Protein AF-A0A2M7WXD5-F1 (afdb_monomer)

Solvent-accessible surface area (backbone atoms only — not comparable to full-atom values): 6290 Å² total; per-residue (Å²): 132,76,100,60,56,68,71,60,49,48,52,52,35,40,75,70,73,43,79,73,90,78,86,80,89,79,68,71,43,46,57,61,50,41,77,23,33,26,76,38,63,42,77,32,93,84,38,94,69,34,27,43,28,35,34,26,74,55,98,83,49,72,44,58,40,73,44,62,60,92,8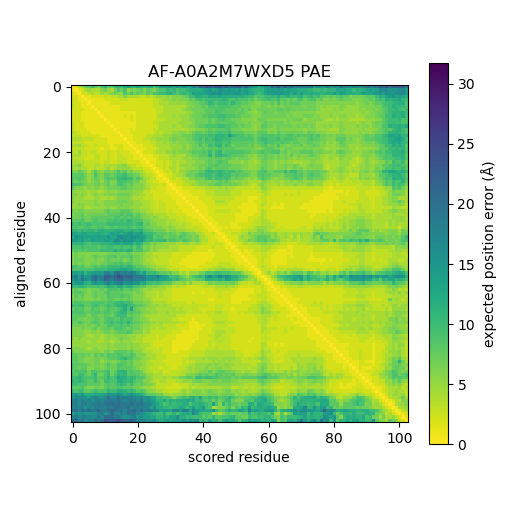2,74,48,62,80,40,76,43,84,41,72,38,78,73,14,41,37,75,88,72,51,66,40,65,82,45,71,59,86,92,41,74,59

Mean predicted aligned error: 5.75 Å

pLDDT: mean 90.61, std 6.9, range [67.69, 97.56]

Secondary structure (DSSP, 8-state):
--SS-HHHHHHHHHHTT----------TT-TTEEEEEEEEEEE-TT-TT-EEEEEESSSS-EEEEEE--TT--TT-EEEEE-TT-B-TTSPBP---EETTEE-

Foldseek 3Di:
DDPDDPVVVQVVCVVVVNHDPDDDDPDPLCVQWAWWFFADWAQDPQDRQWIFTWIGRDDPDIDTDIDRDPPDDGGDIDTDRDQQRQHPVRDGDHWDQDRNRTD

Radius of gyration: 19.46 Å; Cα contacts (8 Å, |Δi|>4): 162; chains: 1; bounding box: 33×29×56 Å

Sequence (103 aa):
NPDCDSATLMHRLTMAGLEVESVEPLGDGLERVFVAEIVSAIKHPNADKLQVCEVSLGATERYQIVCGAPNARVGIKVPLAMIGARLPNGTEIKKAKLRDVES

Nearest PDB structures (foldseek):
  6p8t-assembly2_E  TM=7.213E-01  e=2.384E-07  Acinetobacter baumannii ATCC 19606 = CIP 70.34 = JCM 6841
  3pco-assembly1_D  TM=8.171E-01  e=6.857E-06  Escherichia coli
  7k9m-assembly1_B  TM=8.456E-01  e=2.486E-04  Mycobacterium tuberculosis H37Rv
  7db7-assembly1_B  TM=8.254E-01  e=9.978E-04  Mycobacterium tuberculosis H37Rv
  8ong-assembly1_A  TM=5.947E-01  e=7.574E-03  Homo sapiens

Structure (mmCIF, N/CA/C/O backbone):
data_AF-A0A2M7WXD5-F1
#
_entry.id   AF-A0A2M7WXD5-F1
#
loop_
_atom_site.group_PDB
_atom_site.id
_atom_site.type_symbol
_atom_site.label_atom_id
_atom_site.label_alt_id
_atom_site.label_comp_id
_atom_site.label_asym_id
_atom_site.label_entity_id
_atom_site.label_seq_id
_atom_site.pdbx_PDB_ins_code
_atom_site.Cartn_x
_atom_site.Cartn_y
_atom_site.Cartn_z
_atom_site.occupancy
_atom_site.B_iso_or_equiv
_atom_site.auth_seq_id
_atom_site.auth_comp_id
_atom_site.auth_asym_id
_atom_site.auth_atom_id
_atom_site.pdbx_PDB_model_num
ATOM 1 N N . ASN A 1 1 ? 3.250 -11.061 -20.098 1.00 68.69 1 ASN A N 1
ATOM 2 C CA . ASN A 1 1 ? 4.456 -10.208 -20.120 1.00 68.69 1 ASN A CA 1
ATOM 3 C C . ASN A 1 1 ? 5.322 -10.611 -21.295 1.00 68.69 1 ASN A C 1
ATOM 5 O O . ASN A 1 1 ? 5.287 -11.789 -21.624 1.00 68.69 1 ASN A O 1
ATOM 9 N N . PRO A 1 2 ? 6.029 -9.671 -21.943 1.00 86.38 2 PRO A N 1
ATOM 10 C CA . PRO A 1 2 ? 6.990 -10.000 -22.993 1.00 86.38 2 PRO A CA 1
ATOM 11 C C . PRO A 1 2 ? 8.171 -10.809 -22.433 1.00 86.38 2 PRO A C 1
ATOM 13 O O . PRO A 1 2 ? 8.575 -10.598 -21.291 1.00 86.38 2 PRO A O 1
ATOM 16 N N . ASP A 1 3 ? 8.734 -11.699 -23.254 1.00 93.56 3 ASP A N 1
ATOM 17 C CA . ASP A 1 3 ? 9.894 -12.544 -22.916 1.00 93.56 3 ASP A CA 1
ATOM 18 C C . ASP A 1 3 ? 11.224 -11.780 -23.065 1.00 93.56 3 ASP A C 1
ATOM 20 O O . ASP A 1 3 ? 12.149 -12.197 -23.764 1.00 93.56 3 ASP A O 1
ATOM 24 N N . CYS A 1 4 ? 11.315 -10.599 -22.460 1.00 94.12 4 CYS A N 1
ATOM 25 C CA . CYS A 1 4 ? 12.541 -9.812 -22.382 1.00 94.12 4 CYS A CA 1
ATOM 26 C C . CYS A 1 4 ? 12.494 -8.867 -21.181 1.00 94.12 4 CYS A C 1
ATOM 28 O O . CYS A 1 4 ? 11.416 -8.509 -20.706 1.00 94.12 4 CYS A O 1
ATOM 30 N N . ASP A 1 5 ? 13.661 -8.433 -20.712 1.00 94.88 5 ASP A N 1
ATOM 31 C CA . ASP A 1 5 ? 13.736 -7.390 -19.693 1.00 94.88 5 ASP A CA 1
ATOM 32 C C . ASP A 1 5 ? 13.306 -6.015 -20.238 1.00 94.88 5 ASP A C 1
ATOM 34 O O . ASP A 1 5 ? 13.179 -5.793 -21.450 1.00 94.88 5 ASP A O 1
ATOM 38 N N . SER A 1 6 ? 13.065 -5.076 -19.320 1.00 93.56 6 SER A N 1
ATOM 39 C CA . SER A 1 6 ? 12.641 -3.719 -19.668 1.00 93.56 6 SER A CA 1
ATOM 40 C C . SER A 1 6 ? 13.664 -3.020 -20.566 1.00 93.56 6 SER A C 1
ATOM 42 O O . SER A 1 6 ? 13.275 -2.358 -21.519 1.00 93.56 6 SER A O 1
ATOM 44 N N . ALA A 1 7 ? 14.968 -3.207 -20.323 1.00 94.25 7 ALA A N 1
ATOM 45 C CA . ALA A 1 7 ? 16.039 -2.605 -21.124 1.00 94.25 7 ALA A CA 1
ATOM 46 C C . ALA A 1 7 ? 15.960 -3.015 -22.599 1.00 94.25 7 ALA A C 1
ATOM 48 O O . ALA A 1 7 ? 15.970 -2.168 -23.497 1.00 94.25 7 ALA A O 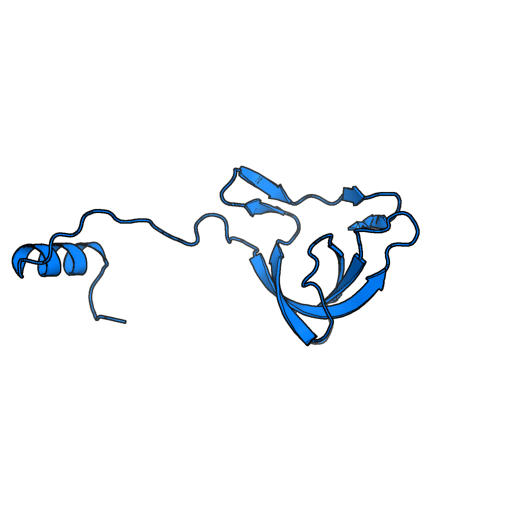1
ATOM 49 N N . THR A 1 8 ? 15.808 -4.313 -22.844 1.00 96.19 8 THR A N 1
ATOM 50 C CA . THR A 1 8 ? 15.676 -4.883 -24.183 1.00 96.19 8 THR A CA 1
ATOM 51 C C . THR A 1 8 ? 14.391 -4.417 -24.855 1.00 96.19 8 THR A C 1
ATOM 53 O O . THR A 1 8 ? 14.406 -4.081 -26.041 1.00 96.19 8 THR A O 1
ATOM 56 N N . LEU A 1 9 ? 13.279 -4.378 -24.115 1.00 96.00 9 LEU A N 1
ATOM 57 C CA . LEU A 1 9 ? 11.998 -3.917 -24.645 1.00 96.00 9 LEU A CA 1
ATOM 58 C C . LEU A 1 9 ? 12.071 -2.454 -25.093 1.00 96.00 9 LEU A C 1
ATOM 60 O O . LEU A 1 9 ? 11.674 -2.142 -26.214 1.00 96.00 9 LEU A O 1
ATOM 64 N N . MET A 1 10 ? 12.622 -1.579 -24.251 1.00 96.25 10 MET A N 1
ATOM 65 C CA . MET A 1 10 ? 12.769 -0.151 -24.546 1.00 96.25 10 MET A CA 1
ATOM 66 C C . MET A 1 10 ? 13.634 0.078 -25.778 1.00 96.25 10 MET A C 1
ATOM 68 O O . MET A 1 10 ? 13.243 0.811 -26.682 1.00 96.25 10 MET A O 1
ATOM 72 N N . HIS A 1 11 ? 14.771 -0.614 -25.862 1.00 95.94 11 HIS A N 1
ATOM 73 C CA . HIS A 1 11 ? 15.637 -0.526 -27.030 1.00 95.94 11 HIS A CA 1
ATOM 74 C C . HIS A 1 11 ? 14.906 -0.942 -28.316 1.00 95.94 11 HIS A C 1
ATOM 76 O O . HIS A 1 11 ? 14.992 -0.247 -29.327 1.00 95.94 11 HIS A O 1
ATOM 82 N N . ARG A 1 12 ? 14.138 -2.040 -28.283 1.00 96.44 12 ARG A N 1
ATOM 83 C CA . ARG A 1 12 ? 13.355 -2.500 -29.443 1.00 96.44 12 ARG A CA 1
ATOM 84 C C . ARG A 1 12 ? 12.272 -1.506 -29.856 1.00 96.44 12 ARG A C 1
ATOM 86 O O . ARG A 1 12 ? 12.083 -1.321 -31.053 1.00 96.44 12 ARG A O 1
ATOM 93 N N . LEU A 1 13 ? 11.586 -0.879 -28.899 1.00 96.81 13 LEU A N 1
ATOM 94 C CA . LEU A 1 13 ? 10.594 0.165 -29.177 1.00 96.81 13 LEU A CA 1
ATOM 95 C C . LEU A 1 13 ? 11.248 1.352 -29.892 1.00 96.81 13 LEU A C 1
ATOM 97 O O . LEU A 1 13 ? 10.818 1.701 -30.993 1.00 96.81 13 LEU A O 1
ATOM 101 N N . THR A 1 14 ? 12.354 1.874 -29.352 1.00 96.81 14 THR A N 1
ATOM 102 C CA . THR A 1 14 ? 13.097 2.983 -29.970 1.00 96.81 14 THR A CA 1
ATOM 103 C C . THR A 1 14 ? 13.566 2.629 -31.382 1.00 96.81 14 THR A C 1
ATOM 105 O O . THR A 1 14 ? 13.381 3.413 -32.311 1.00 96.81 14 THR A O 1
ATOM 108 N N . MET A 1 15 ? 14.110 1.423 -31.585 1.00 97.31 15 MET A N 1
ATOM 109 C CA . MET A 1 15 ? 14.553 0.965 -32.910 1.00 97.31 15 MET A CA 1
ATOM 110 C C . MET A 1 15 ? 13.399 0.719 -33.893 1.00 97.31 15 MET A C 1
ATOM 112 O O . MET A 1 15 ? 13.612 0.766 -35.103 1.00 97.31 15 MET A O 1
ATOM 116 N N . ALA A 1 16 ? 12.181 0.491 -33.399 1.00 97.25 16 ALA A N 1
ATOM 117 C CA . ALA A 1 16 ? 10.965 0.407 -34.206 1.00 97.25 16 ALA A CA 1
ATOM 118 C C . ALA A 1 16 ? 10.365 1.788 -34.544 1.00 97.25 16 ALA A C 1
ATOM 120 O O . ALA A 1 16 ? 9.313 1.853 -35.179 1.00 97.25 16 ALA A O 1
ATOM 121 N N . GLY A 1 17 ? 11.013 2.885 -34.133 1.00 97.56 17 GLY A N 1
ATOM 122 C CA . GLY A 1 17 ? 10.531 4.253 -34.333 1.00 97.56 17 GLY A CA 1
ATOM 123 C C . GLY A 1 17 ? 9.531 4.727 -33.273 1.00 97.56 17 GLY A C 1
ATOM 124 O O . GLY A 1 17 ? 8.920 5.778 -33.449 1.00 97.56 17 GLY A O 1
ATOM 125 N N . LEU A 1 18 ? 9.355 3.967 -32.187 1.00 97.50 18 LEU A N 1
ATOM 126 C CA . LEU A 1 18 ? 8.536 4.334 -31.032 1.00 97.50 18 LEU A CA 1
ATOM 127 C C . LEU A 1 18 ? 9.459 4.845 -29.925 1.00 97.50 18 LEU A C 1
ATOM 129 O O . LEU A 1 18 ? 10.009 4.061 -29.154 1.00 97.50 18 LEU A O 1
ATOM 133 N N . GLU A 1 19 ? 9.664 6.157 -29.877 1.00 96.25 19 GLU A N 1
ATOM 134 C CA . GLU A 1 19 ? 10.496 6.782 -28.851 1.00 96.25 19 GLU A CA 1
ATOM 135 C C . GLU A 1 19 ? 9.972 6.473 -27.440 1.00 96.25 19 GLU A C 1
ATOM 137 O O . GLU A 1 19 ? 8.780 6.601 -27.153 1.00 96.25 19 GLU A O 1
ATOM 142 N N . VAL A 1 20 ? 10.883 6.058 -26.559 1.00 96.06 20 VAL A N 1
ATOM 143 C CA . VAL A 1 20 ? 10.610 5.862 -25.134 1.00 96.06 20 VAL A CA 1
ATOM 144 C C . VAL A 1 20 ? 11.074 7.109 -24.389 1.00 96.06 20 VAL A C 1
ATOM 146 O O . VAL A 1 20 ? 12.271 7.298 -24.189 1.00 96.06 20 VAL A O 1
ATOM 149 N N . GLU A 1 21 ? 10.122 7.953 -23.993 1.00 95.19 21 GLU A N 1
ATOM 150 C CA . GLU A 1 21 ? 10.391 9.241 -23.337 1.00 95.19 21 GLU A CA 1
ATOM 151 C C . GLU A 1 21 ? 10.879 9.081 -21.889 1.00 95.19 21 GLU A C 1
ATOM 153 O O . GLU A 1 21 ? 11.813 9.757 -21.458 1.00 95.19 21 GLU A O 1
ATOM 158 N N . SER A 1 22 ? 10.267 8.177 -21.122 1.00 94.56 22 SER A N 1
ATOM 159 C CA . SER A 1 22 ? 10.624 7.959 -19.724 1.00 94.56 22 SER A CA 1
ATOM 160 C C . SER A 1 22 ? 10.361 6.530 -19.270 1.00 94.56 22 SER A C 1
ATOM 162 O O . SER A 1 22 ? 9.651 5.746 -19.906 1.00 94.56 22 SER A O 1
ATOM 164 N N . VAL A 1 23 ? 10.995 6.189 -18.150 1.00 92.81 23 VAL A N 1
ATOM 165 C CA . VAL A 1 23 ? 10.924 4.873 -17.526 1.00 92.81 23 VAL A CA 1
ATOM 166 C C . VAL A 1 23 ? 10.865 5.091 -16.030 1.00 92.81 23 VAL A C 1
ATOM 168 O O . VAL A 1 23 ? 11.801 5.629 -15.440 1.00 92.81 23 VAL A O 1
ATOM 171 N N . GLU A 1 24 ? 9.772 4.662 -15.416 1.00 91.31 24 GLU A N 1
ATOM 172 C CA . GLU A 1 24 ? 9.547 4.830 -13.986 1.00 91.31 24 GLU A CA 1
ATOM 173 C C . GLU A 1 24 ? 9.369 3.451 -13.341 1.00 91.31 24 GLU A C 1
ATOM 175 O O . GLU A 1 24 ? 8.358 2.784 -13.588 1.00 91.31 24 GLU A O 1
ATOM 180 N N . PRO A 1 25 ? 10.348 2.971 -12.552 1.00 86.56 25 PRO A N 1
ATOM 181 C CA . PRO A 1 25 ? 10.172 1.744 -11.793 1.00 86.56 25 PRO A CA 1
ATOM 182 C C . PRO A 1 25 ? 9.094 1.957 -10.724 1.00 86.56 25 PRO A C 1
ATOM 184 O O . PRO A 1 25 ? 9.128 2.920 -9.961 1.00 86.56 25 PRO A O 1
ATOM 187 N N . LEU A 1 26 ? 8.130 1.038 -10.669 1.00 87.25 26 LEU A N 1
ATOM 188 C CA . LEU A 1 26 ? 7.073 1.026 -9.662 1.00 87.25 26 LEU A CA 1
ATOM 189 C C . LEU A 1 26 ? 7.305 -0.121 -8.682 1.00 87.25 26 LEU A C 1
ATOM 191 O O . LEU A 1 26 ? 7.710 -1.212 -9.078 1.00 87.25 26 LEU A O 1
ATOM 195 N N . GLY A 1 27 ? 6.954 0.103 -7.419 1.00 81.81 27 GLY A N 1
ATOM 196 C CA . GLY A 1 27 ? 6.901 -0.949 -6.403 1.00 81.81 27 GLY A CA 1
ATOM 197 C C . GLY A 1 27 ? 8.049 -0.967 -5.396 1.00 81.81 27 GLY A C 1
ATOM 198 O O . GLY A 1 27 ? 7.991 -1.763 -4.460 1.00 81.81 27 GLY A O 1
ATOM 199 N N . ASP A 1 28 ? 9.033 -0.076 -5.521 1.00 84.00 28 ASP A N 1
ATOM 200 C CA . ASP A 1 28 ? 10.024 0.159 -4.465 1.00 84.00 28 ASP A CA 1
ATOM 201 C C . ASP A 1 28 ? 9.326 0.573 -3.159 1.00 84.00 28 ASP A C 1
ATOM 203 O O . ASP A 1 28 ? 8.362 1.340 -3.181 1.00 84.00 28 ASP A O 1
ATOM 207 N N . GLY A 1 29 ? 9.792 0.084 -2.005 1.00 81.12 29 GLY A N 1
ATOM 208 C CA . GLY A 1 29 ? 9.189 0.434 -0.711 1.00 81.12 29 GLY A CA 1
ATOM 209 C C . GLY A 1 29 ? 7.869 -0.289 -0.404 1.00 81.12 29 GLY A C 1
ATOM 210 O O . GLY A 1 29 ? 7.111 0.132 0.475 1.00 81.12 29 GLY A O 1
ATOM 211 N N . LEU A 1 30 ? 7.540 -1.349 -1.148 1.00 87.25 30 LEU A N 1
ATOM 212 C CA . LEU A 1 30 ? 6.400 -2.224 -0.851 1.00 87.25 30 LEU A CA 1
ATOM 213 C C . LEU A 1 30 ? 6.788 -3.427 0.018 1.00 87.25 30 LEU A C 1
ATOM 215 O O . LEU A 1 30 ? 5.969 -4.327 0.236 1.00 87.25 30 LEU A O 1
ATOM 219 N N . GLU A 1 31 ? 8.007 -3.464 0.561 1.00 88.00 31 GLU A N 1
ATOM 220 C CA . GLU A 1 31 ? 8.399 -4.511 1.494 1.00 88.00 31 GLU A CA 1
ATOM 221 C C . GLU A 1 31 ? 7.482 -4.471 2.724 1.00 88.00 31 GLU A C 1
ATOM 223 O O . GLU A 1 31 ? 7.360 -3.457 3.415 1.00 88.00 31 GLU A O 1
ATOM 228 N N . ARG A 1 32 ? 6.849 -5.611 3.026 1.00 91.38 32 ARG A N 1
ATOM 229 C CA . ARG A 1 32 ? 5.867 -5.763 4.118 1.00 91.38 32 ARG A CA 1
ATOM 230 C C . ARG A 1 32 ? 4.560 -4.982 3.908 1.00 91.38 32 ARG A C 1
ATOM 232 O O . ARG A 1 32 ? 3.842 -4.724 4.880 1.00 91.38 32 ARG A O 1
ATOM 239 N N . VAL A 1 33 ? 4.230 -4.652 2.660 1.00 93.25 33 VAL A N 1
ATOM 240 C CA . VAL A 1 33 ? 2.879 -4.257 2.251 1.00 93.25 33 VAL A CA 1
ATOM 241 C C . VAL A 1 33 ? 2.158 -5.486 1.705 1.00 93.25 33 VAL A C 1
ATOM 243 O O . VAL A 1 33 ? 2.630 -6.138 0.777 1.00 93.25 33 VAL A O 1
ATOM 246 N N . PHE A 1 34 ? 1.010 -5.815 2.288 1.00 93.00 34 PHE A N 1
ATOM 247 C CA . PHE A 1 34 ? 0.238 -7.007 1.941 1.00 93.00 34 PHE A CA 1
ATOM 248 C C . PHE A 1 34 ? -1.155 -6.630 1.454 1.00 93.00 34 PHE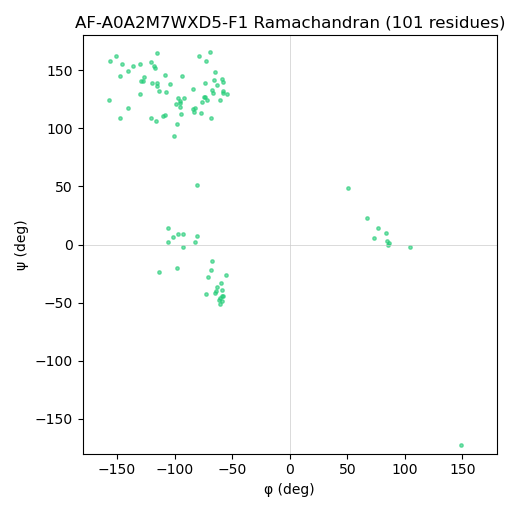 A C 1
ATOM 250 O O . PHE A 1 34 ? -1.676 -5.568 1.785 1.00 93.00 34 PHE A O 1
ATOM 257 N N . VAL A 1 35 ? -1.788 -7.516 0.689 1.00 95.25 35 VAL A N 1
ATOM 258 C CA . VAL A 1 35 ? -3.202 -7.359 0.342 1.00 95.25 35 VAL A CA 1
ATOM 259 C C . VAL A 1 35 ? -4.044 -7.887 1.501 1.00 95.25 35 VAL A C 1
ATOM 261 O O . VAL A 1 35 ? -3.987 -9.073 1.812 1.00 95.25 35 VAL A O 1
ATOM 264 N N . ALA A 1 36 ? -4.826 -7.004 2.114 1.00 95.94 36 ALA A N 1
ATOM 265 C CA . ALA A 1 36 ? -5.752 -7.301 3.202 1.00 95.94 36 ALA A CA 1
ATOM 266 C C . ALA A 1 36 ? -7.202 -7.056 2.771 1.00 95.94 36 ALA A C 1
ATOM 268 O O . ALA A 1 36 ? -7.445 -6.370 1.782 1.00 95.94 36 ALA A O 1
ATOM 269 N N . GLU A 1 37 ? -8.169 -7.557 3.530 1.00 96.50 37 GLU A N 1
ATOM 270 C CA . GLU A 1 37 ? -9.593 -7.246 3.364 1.00 96.50 37 GLU A CA 1
ATOM 271 C C . GLU A 1 37 ? -10.135 -6.507 4.590 1.00 96.50 37 GLU A C 1
ATOM 273 O O . GLU A 1 37 ? -9.851 -6.891 5.723 1.00 96.50 37 GLU A O 1
ATOM 278 N N . ILE A 1 38 ? -10.9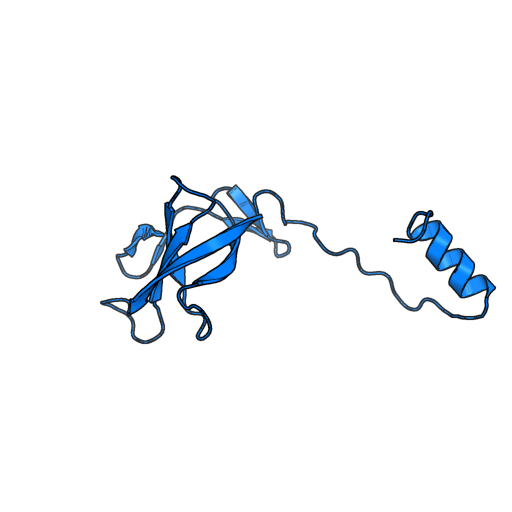30 -5.455 4.384 1.00 96.56 38 ILE A N 1
ATOM 279 C CA . ILE A 1 38 ? -11.636 -4.781 5.483 1.00 96.56 38 ILE A CA 1
ATOM 280 C C . ILE A 1 38 ? -12.840 -5.636 5.891 1.00 96.56 38 ILE A C 1
ATOM 282 O O . ILE A 1 38 ? -13.800 -5.744 5.130 1.00 96.56 38 ILE A O 1
ATOM 286 N N . VAL A 1 39 ? -12.827 -6.194 7.101 1.00 96.44 39 VAL A N 1
ATOM 287 C CA . VAL A 1 39 ? -13.923 -7.030 7.631 1.00 96.44 39 VAL A CA 1
ATOM 288 C C . VAL A 1 39 ? -14.884 -6.255 8.536 1.00 96.44 39 VAL A C 1
ATOM 290 O O . VAL A 1 39 ? -16.035 -6.653 8.697 1.00 96.44 39 VAL A O 1
ATOM 293 N N . SER A 1 40 ? -14.448 -5.116 9.078 1.00 95.69 40 SER A N 1
ATOM 294 C CA . SER A 1 40 ? -15.283 -4.189 9.849 1.00 95.69 40 SER A CA 1
ATOM 295 C C . SER A 1 40 ? -14.815 -2.752 9.631 1.00 95.69 40 SER A C 1
ATOM 297 O O . SER A 1 40 ? -13.620 -2.510 9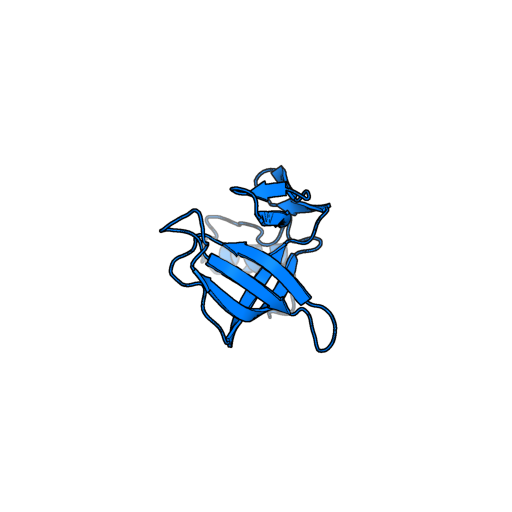.475 1.00 95.69 40 SER A O 1
ATOM 299 N N . ALA A 1 41 ? -15.742 -1.796 9.613 1.00 95.44 41 ALA A N 1
ATOM 300 C CA . ALA A 1 41 ? -15.441 -0.369 9.543 1.00 95.44 41 ALA A CA 1
ATOM 301 C C . ALA A 1 41 ? -16.509 0.416 10.310 1.00 95.44 41 ALA A C 1
ATOM 303 O O . ALA A 1 41 ? -17.653 0.526 9.864 1.00 95.44 41 ALA A O 1
ATOM 304 N N . ILE A 1 42 ? -16.137 0.967 11.464 1.00 94.31 42 ILE A N 1
ATOM 305 C CA . ILE A 1 42 ? -17.031 1.749 12.328 1.00 94.31 42 ILE A CA 1
ATOM 306 C C . ILE A 1 42 ? -16.534 3.186 12.452 1.00 94.31 42 ILE A C 1
ATOM 308 O O . ILE A 1 42 ? -15.338 3.454 12.345 1.00 94.31 42 ILE A O 1
ATOM 312 N N . LYS A 1 43 ? -17.447 4.136 12.675 1.00 93.44 43 LYS A N 1
ATOM 313 C CA . LYS A 1 43 ? -17.073 5.542 12.872 1.00 93.44 43 LYS A CA 1
ATOM 314 C C . LYS A 1 43 ? -16.217 5.683 14.135 1.00 93.44 43 LYS A C 1
ATOM 316 O O . LYS A 1 43 ? -16.520 5.080 15.163 1.00 93.44 43 LYS A O 1
ATOM 321 N N . HIS A 1 44 ? -15.158 6.483 14.058 1.00 91.75 44 HIS A N 1
ATOM 322 C CA . HIS A 1 44 ? -14.282 6.723 15.197 1.00 91.75 44 HIS A CA 1
ATOM 323 C C . HIS A 1 44 ? -15.020 7.516 16.296 1.00 91.75 44 HIS A C 1
ATOM 325 O O . HIS A 1 44 ? -15.634 8.540 15.988 1.00 91.75 44 HIS A O 1
ATOM 331 N N . PRO A 1 45 ? -14.936 7.114 17.580 1.00 89.50 45 PRO A N 1
ATOM 332 C CA . PRO A 1 45 ? -15.687 7.757 18.666 1.00 89.50 45 PRO A CA 1
ATOM 333 C C . PRO A 1 45 ? -15.293 9.228 18.873 1.00 89.50 45 PRO A C 1
ATOM 335 O O . PRO A 1 45 ? -16.147 10.072 19.114 1.00 89.50 45 PRO A O 1
ATOM 338 N N . ASN A 1 46 ? -14.004 9.543 18.703 1.00 88.00 46 ASN A N 1
ATOM 339 C CA . ASN A 1 46 ? -13.438 10.879 18.947 1.00 88.00 46 ASN A CA 1
ATOM 340 C C . ASN A 1 46 ? -13.108 11.674 17.660 1.00 88.00 46 ASN A C 1
ATOM 342 O O . ASN A 1 46 ? -12.316 12.625 17.695 1.00 88.00 46 ASN A O 1
ATOM 346 N N . ALA A 1 47 ? -13.608 11.256 16.488 1.00 88.62 47 ALA A N 1
ATOM 347 C CA . ALA A 1 47 ? -13.296 11.938 15.228 1.00 88.62 47 ALA A CA 1
ATOM 348 C C . ALA A 1 47 ? -14.332 11.699 14.125 1.00 88.62 47 ALA A C 1
ATOM 350 O O . ALA A 1 47 ? -14.552 10.574 13.692 1.00 88.62 47 ALA A O 1
ATOM 351 N N . ASP A 1 48 ? -14.881 12.783 13.576 1.00 85.50 48 ASP A N 1
ATOM 352 C CA . ASP A 1 48 ? -15.933 12.691 12.559 1.00 85.50 48 ASP A CA 1
ATOM 353 C C . ASP A 1 48 ? -15.472 12.179 11.195 1.00 85.50 48 ASP A C 1
ATOM 355 O O . ASP A 1 48 ? -16.268 11.598 10.463 1.00 85.50 48 ASP A O 1
ATOM 359 N N . LYS A 1 49 ? -14.198 12.398 10.858 1.00 89.38 49 LYS A N 1
ATOM 360 C CA . LYS A 1 49 ? -13.609 12.045 9.556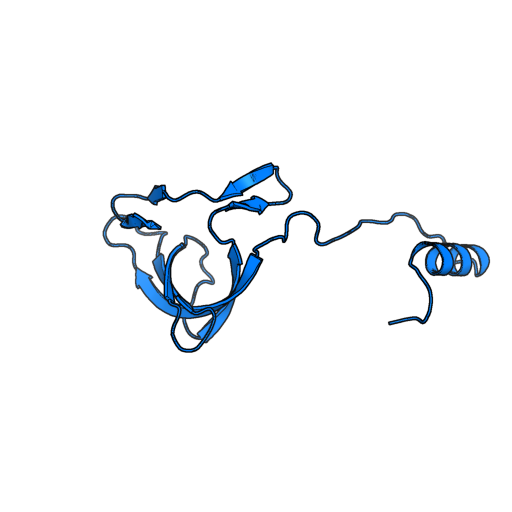 1.00 89.38 49 LYS A CA 1
ATOM 361 C C . LYS A 1 49 ? -12.780 10.760 9.586 1.00 89.38 49 LYS A C 1
ATOM 363 O O . LYS A 1 49 ? -12.091 10.477 8.614 1.00 89.38 49 LYS A O 1
ATOM 368 N N . LEU A 1 50 ? -12.784 10.030 10.701 1.00 93.31 50 LEU A N 1
ATOM 369 C CA . LEU A 1 50 ? -12.006 8.803 10.852 1.00 93.31 50 LEU A CA 1
ATOM 370 C C . LEU A 1 50 ? -12.925 7.609 11.089 1.00 93.31 50 LEU A C 1
ATOM 372 O O . LEU A 1 50 ? -14.020 7.726 11.645 1.00 93.31 50 LEU A O 1
ATOM 376 N N . GLN A 1 51 ? -12.427 6.446 10.705 1.00 93.06 51 GLN A N 1
ATOM 377 C CA . GLN A 1 51 ? -13.042 5.152 10.924 1.00 93.06 51 GLN A CA 1
ATOM 378 C C . GLN A 1 51 ? -12.035 4.237 11.614 1.00 93.06 51 GLN A C 1
ATOM 380 O O . GLN A 1 51 ? -10.838 4.286 11.331 1.00 93.06 51 GLN A O 1
ATOM 385 N N . VAL A 1 52 ? -12.526 3.388 12.508 1.00 94.94 52 VAL A N 1
ATOM 386 C CA . VAL A 1 52 ? -11.766 2.264 13.051 1.00 94.94 52 VAL A CA 1
ATOM 387 C C . VAL A 1 52 ? -12.113 1.055 12.192 1.00 94.94 52 VAL A C 1
ATOM 389 O O . VAL A 1 52 ? -13.266 0.621 12.156 1.00 94.94 52 VAL A O 1
ATOM 392 N N . CYS A 1 53 ? -11.128 0.573 11.443 1.00 95.19 53 CYS A N 1
ATOM 393 C CA . CYS A 1 53 ? -11.261 -0.559 10.540 1.00 95.19 53 CYS A CA 1
ATOM 394 C C . CYS A 1 53 ? -10.620 -1.798 11.163 1.00 95.19 53 CYS A C 1
ATOM 396 O O . CYS A 1 53 ? -9.524 -1.718 11.711 1.00 95.19 53 CYS A O 1
ATOM 398 N N . GLU A 1 54 ? -11.271 -2.945 11.032 1.00 95.25 54 GLU A N 1
ATOM 399 C CA . GLU A 1 54 ? -10.650 -4.247 11.261 1.00 95.25 54 GLU A CA 1
ATOM 400 C C . GLU A 1 54 ? -10.271 -4.816 9.893 1.00 95.25 54 GLU A C 1
ATOM 402 O O . GLU A 1 54 ? -11.128 -4.961 9.015 1.00 95.25 54 GLU A O 1
ATOM 407 N N . VAL A 1 55 ? -8.985 -5.094 9.692 1.00 96.06 55 VAL A N 1
ATOM 408 C CA . VAL A 1 55 ? -8.433 -5.609 8.435 1.00 96.06 55 VAL A CA 1
ATOM 409 C C . VAL A 1 55 ? -7.870 -7.007 8.631 1.00 96.06 55 VAL A C 1
ATOM 411 O O . VAL A 1 55 ? -7.232 -7.290 9.641 1.00 96.06 55 VAL A O 1
ATOM 414 N N . SER A 1 56 ? -8.102 -7.884 7.663 1.00 95.44 56 SER A N 1
ATOM 415 C CA . SER A 1 56 ? -7.714 -9.291 7.694 1.00 95.44 56 SER A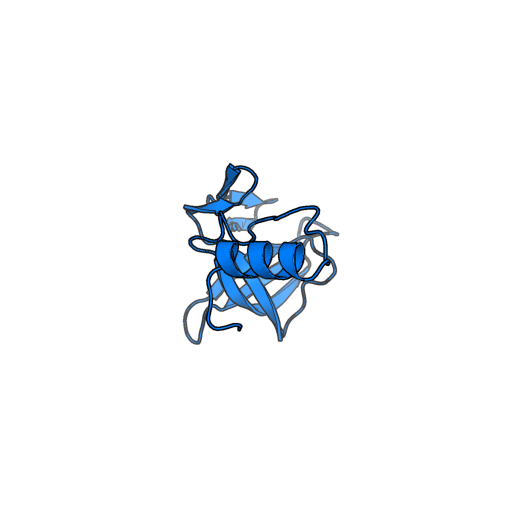 CA 1
ATOM 416 C C . SER A 1 56 ? -6.654 -9.587 6.633 1.00 95.44 56 SER A C 1
ATOM 418 O O . SER A 1 56 ? -6.826 -9.215 5.473 1.00 95.44 56 SER A O 1
ATOM 420 N N . LEU A 1 57 ? -5.581 -10.285 7.021 1.00 92.06 57 LEU A N 1
ATOM 421 C CA . LEU A 1 57 ? -4.565 -10.841 6.104 1.00 92.06 57 LEU A CA 1
ATOM 422 C C . LEU A 1 57 ? -4.812 -12.322 5.764 1.00 92.06 57 LEU A C 1
ATOM 424 O O . LEU A 1 57 ? -3.971 -12.985 5.161 1.00 92.06 57 LEU A O 1
ATOM 428 N N . GLY A 1 58 ? -5.967 -12.858 6.153 1.00 85.44 58 GLY A N 1
ATOM 429 C CA . GLY A 1 58 ? -6.289 -14.278 6.076 1.00 85.44 58 GLY A CA 1
ATOM 430 C C . GLY A 1 58 ? -7.232 -14.696 7.203 1.00 85.44 58 GLY A C 1
ATOM 431 O O . GLY A 1 58 ? -7.731 -13.868 7.961 1.00 85.44 58 GLY A O 1
ATOM 432 N N . ALA A 1 59 ? -7.482 -15.999 7.339 1.00 71.88 59 ALA A N 1
ATOM 433 C CA . ALA A 1 59 ? -8.550 -16.497 8.210 1.00 71.88 59 ALA A CA 1
ATOM 434 C C . ALA A 1 59 ? -8.403 -16.106 9.698 1.00 71.88 59 ALA A C 1
ATOM 436 O O . ALA A 1 59 ? -9.412 -15.894 10.369 1.00 71.88 59 ALA A O 1
ATOM 437 N N . THR A 1 60 ? -7.176 -16.005 10.217 1.00 77.75 60 THR A N 1
ATOM 438 C CA . THR A 1 60 ? -6.917 -15.851 11.662 1.00 77.75 60 THR A CA 1
ATOM 439 C C . THR A 1 60 ? -6.308 -14.512 12.063 1.00 77.75 60 THR A C 1
ATOM 441 O O . THR A 1 60 ? -6.451 -14.108 13.213 1.00 77.75 60 THR A O 1
ATOM 444 N N . GLU A 1 61 ? -5.633 -13.815 11.151 1.00 87.75 61 GLU A N 1
ATOM 445 C CA . GLU A 1 61 ? -4.912 -12.582 11.470 1.00 87.75 61 GLU A CA 1
ATOM 446 C C . GLU A 1 61 ? -5.776 -11.363 11.180 1.00 87.75 61 GLU A C 1
ATOM 448 O O . GLU A 1 61 ? -6.176 -11.126 10.035 1.00 87.75 61 GLU A O 1
ATOM 453 N N . ARG A 1 62 ? -6.054 -10.590 12.232 1.00 91.56 62 ARG A N 1
ATOM 454 C CA . ARG A 1 62 ? -6.819 -9.350 12.154 1.00 91.56 62 ARG A CA 1
ATOM 455 C C . ARG A 1 62 ? -6.078 -8.218 12.841 1.00 91.56 62 ARG A C 1
ATOM 457 O O . ARG A 1 62 ? -5.496 -8.405 13.908 1.00 91.56 62 ARG A O 1
ATOM 464 N N . TYR A 1 63 ? -6.137 -7.043 12.234 1.00 93.06 63 TYR A N 1
ATOM 465 C CA . TYR A 1 63 ? -5.480 -5.836 12.712 1.00 93.06 63 TYR A CA 1
ATOM 466 C C . TYR A 1 63 ? -6.491 -4.705 12.792 1.00 93.06 63 TYR A C 1
ATOM 468 O O . TYR A 1 63 ? -7.345 -4.559 11.921 1.00 93.06 63 TYR A O 1
ATOM 476 N N . GLN A 1 64 ? -6.384 -3.894 13.836 1.00 93.75 64 GLN A N 1
ATOM 477 C CA . GLN A 1 64 ? -7.163 -2.675 13.962 1.00 93.75 64 GLN A CA 1
ATOM 478 C C . GLN A 1 64 ? -6.370 -1.519 13.361 1.00 93.75 64 GLN A C 1
ATOM 480 O O . GLN A 1 64 ? -5.233 -1.296 13.758 1.00 93.75 64 GLN A O 1
ATOM 485 N N . ILE A 1 65 ? -6.974 -0.787 12.429 1.00 94.19 65 ILE A N 1
ATOM 486 C CA . ILE A 1 65 ? -6.354 0.339 11.735 1.00 94.19 65 ILE A CA 1
ATOM 487 C C . ILE A 1 65 ? -7.295 1.535 11.781 1.00 94.19 65 ILE A C 1
ATOM 489 O O . ILE A 1 65 ? -8.462 1.435 11.399 1.00 94.19 65 ILE A O 1
ATOM 493 N N . VAL A 1 66 ? -6.789 2.692 12.203 1.00 94.25 66 VAL A N 1
ATOM 494 C CA . VAL A 1 66 ? -7.542 3.946 12.077 1.00 94.25 66 VAL A CA 1
ATOM 495 C C . VAL A 1 66 ? -7.321 4.514 10.676 1.00 94.25 66 VAL A C 1
ATOM 497 O O . VAL A 1 66 ? -6.205 4.874 10.310 1.00 94.25 66 VAL A O 1
ATOM 500 N N . CYS A 1 67 ? -8.387 4.609 9.882 1.00 93.06 67 CYS A N 1
ATOM 501 C CA . CYS A 1 67 ? -8.339 5.100 8.506 1.00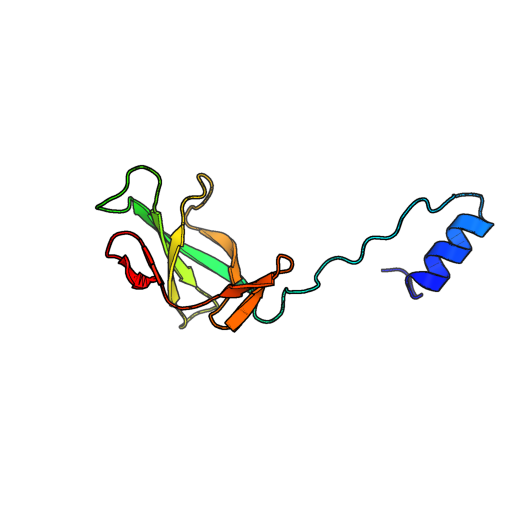 93.06 67 CYS A CA 1
ATOM 502 C C . CYS A 1 67 ? -9.215 6.347 8.341 1.00 93.06 67 CYS A C 1
ATOM 504 O O . CYS A 1 67 ? -10.317 6.415 8.877 1.00 93.06 67 CYS A O 1
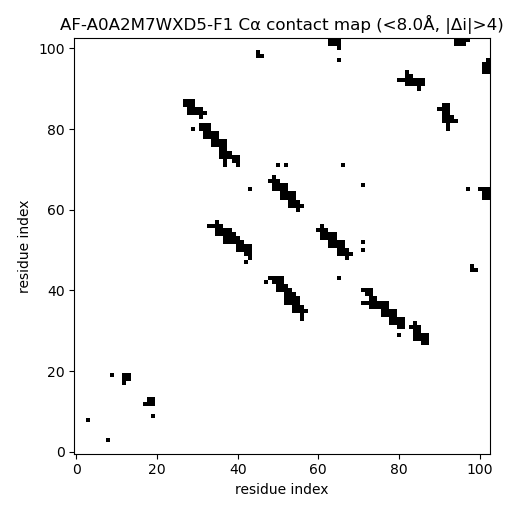ATOM 506 N N . GLY A 1 68 ? -8.733 7.341 7.594 1.00 92.94 68 GLY A N 1
ATOM 507 C CA . GLY A 1 68 ? -9.502 8.544 7.243 1.00 92.94 68 GLY A CA 1
ATOM 508 C C . GLY A 1 68 ? -9.984 8.583 5.793 1.00 92.94 68 GLY A C 1
ATOM 509 O O . GLY A 1 68 ? -10.551 9.586 5.365 1.00 92.94 68 GLY A O 1
ATOM 510 N N . ALA A 1 69 ? -9.710 7.539 5.007 1.00 93.50 69 ALA A N 1
ATOM 511 C CA . ALA A 1 69 ? -10.059 7.519 3.595 1.00 93.50 69 ALA A CA 1
ATOM 512 C C . ALA A 1 69 ? -11.575 7.298 3.427 1.00 93.50 69 ALA A C 1
ATOM 514 O O . ALA A 1 69 ? -12.102 6.314 3.943 1.00 93.50 69 ALA A O 1
ATOM 515 N N . PRO A 1 70 ? -12.295 8.157 2.681 1.00 91.75 70 PRO A N 1
ATOM 516 C CA . PRO A 1 70 ? -13.759 8.097 2.593 1.00 91.75 70 PRO A CA 1
ATOM 517 C C . PRO A 1 70 ? -14.282 6.848 1.868 1.00 91.75 70 PRO A C 1
ATOM 519 O O . PRO A 1 70 ? -15.470 6.546 1.917 1.00 91.75 70 PRO A O 1
ATOM 522 N N . ASN A 1 71 ? -13.407 6.128 1.166 1.00 94.31 71 ASN A N 1
ATOM 523 C CA . ASN A 1 71 ? -13.720 4.899 0.451 1.00 94.31 71 ASN A CA 1
ATOM 524 C C . ASN A 1 71 ? -13.474 3.622 1.279 1.00 94.31 71 ASN A C 1
ATOM 526 O O . ASN A 1 71 ? -13.756 2.535 0.759 1.00 94.31 71 ASN A O 1
ATOM 530 N N . ALA A 1 72 ? -12.973 3.729 2.519 1.00 94.38 72 ALA A N 1
ATOM 531 C CA . ALA A 1 72 ? -12.758 2.596 3.416 1.00 94.38 72 ALA A CA 1
ATOM 532 C C . ALA A 1 72 ? -14.104 2.001 3.870 1.00 94.38 72 ALA A C 1
ATOM 534 O O . ALA A 1 72 ? -14.865 2.597 4.634 1.00 94.38 72 ALA A O 1
ATOM 535 N N . ARG A 1 73 ? -14.422 0.809 3.357 1.00 94.81 73 ARG A N 1
ATOM 536 C CA . ARG A 1 73 ? -15.688 0.107 3.607 1.00 94.81 73 ARG A CA 1
ATOM 537 C C . ARG A 1 73 ? -15.467 -1.398 3.658 1.00 94.81 73 ARG A C 1
ATOM 539 O O . ARG A 1 73 ? -14.527 -1.899 3.053 1.00 94.81 73 ARG A O 1
ATOM 546 N N . VAL A 1 74 ? -16.354 -2.107 4.345 1.00 97.25 74 VAL A N 1
ATOM 547 C CA . VAL A 1 74 ? -16.293 -3.568 4.491 1.00 97.25 74 VAL A CA 1
ATOM 548 C C . VAL A 1 74 ? -16.333 -4.274 3.126 1.00 97.25 74 VAL A C 1
ATOM 550 O O . VAL A 1 74 ? -17.039 -3.832 2.217 1.00 97.25 74 VAL A O 1
ATOM 553 N N . GLY A 1 75 ? -15.574 -5.364 2.990 1.00 95.69 75 GLY A N 1
ATOM 554 C CA . GLY A 1 75 ? -15.542 -6.255 1.825 1.00 95.69 75 GLY A CA 1
ATOM 555 C C . GLY A 1 75 ? -14.588 -5.836 0.703 1.00 95.69 75 GLY A C 1
ATOM 556 O O . GLY A 1 75 ? -14.530 -6.497 -0.333 1.00 95.69 75 GLY A O 1
ATOM 557 N N . ILE A 1 76 ? -13.846 -4.735 0.860 1.00 96.75 76 ILE A N 1
ATOM 558 C CA . ILE A 1 76 ? -12.847 -4.321 -0.135 1.00 96.75 76 ILE A CA 1
ATOM 559 C C . ILE A 1 76 ? -11.463 -4.853 0.227 1.00 96.75 76 ILE A C 1
ATOM 561 O O . ILE A 1 76 ? -11.078 -4.876 1.399 1.00 96.75 76 ILE A O 1
ATOM 565 N N . LYS A 1 77 ? -10.689 -5.202 -0.805 1.00 96.69 77 LYS A N 1
ATOM 566 C CA . LYS A 1 77 ? -9.262 -5.494 -0.668 1.00 96.69 77 LYS A CA 1
ATOM 567 C C . LYS A 1 77 ? -8.447 -4.204 -0.700 1.00 96.69 77 LYS A C 1
ATOM 569 O O . LYS A 1 77 ? -8.675 -3.357 -1.564 1.00 96.69 77 LYS A O 1
ATOM 574 N N . VAL A 1 78 ? -7.506 -4.062 0.226 1.00 95.94 78 VAL A N 1
ATOM 575 C CA . VAL A 1 78 ? -6.674 -2.868 0.422 1.00 95.94 78 VAL A CA 1
ATOM 576 C C . VAL A 1 78 ? -5.208 -3.238 0.646 1.00 95.94 78 VAL A C 1
ATOM 578 O O . VAL A 1 78 ? -4.928 -4.325 1.152 1.00 95.94 78 VAL A O 1
ATOM 581 N N . PRO A 1 79 ? -4.260 -2.347 0.311 1.00 94.62 79 PRO A N 1
ATOM 582 C CA . PRO A 1 79 ? -2.880 -2.491 0.749 1.00 94.62 79 PRO A CA 1
ATOM 583 C C . PRO A 1 79 ? -2.769 -2.190 2.251 1.00 94.62 79 PRO A C 1
ATOM 585 O O . PRO A 1 79 ? -3.143 -1.111 2.711 1.00 94.62 79 PRO A O 1
ATOM 588 N N . LEU A 1 80 ? -2.232 -3.139 3.011 1.00 94.62 80 LEU A N 1
ATOM 589 C CA . LEU A 1 80 ? -1.912 -3.004 4.426 1.00 94.62 80 LEU A CA 1
ATOM 590 C C . LEU A 1 80 ? -0.395 -2.941 4.598 1.00 94.62 80 LEU A C 1
ATOM 592 O O . LEU A 1 80 ? 0.299 -3.934 4.386 1.00 94.62 80 LEU A O 1
ATOM 596 N N . ALA A 1 81 ? 0.112 -1.778 5.001 1.00 93.94 81 ALA A N 1
ATOM 597 C CA . ALA A 1 81 ? 1.509 -1.612 5.380 1.00 93.94 81 ALA A CA 1
ATOM 598 C C . ALA A 1 81 ? 1.698 -2.038 6.842 1.00 93.94 81 ALA A C 1
ATOM 600 O O . ALA A 1 81 ? 1.156 -1.415 7.755 1.00 93.94 81 ALA A O 1
ATOM 601 N N . MET A 1 82 ? 2.450 -3.115 7.063 1.00 92.56 82 MET A N 1
ATOM 602 C CA . MET A 1 82 ? 2.690 -3.653 8.403 1.00 92.56 82 MET A CA 1
ATOM 603 C C . MET A 1 82 ? 3.749 -2.846 9.160 1.00 92.56 82 MET A C 1
ATOM 605 O O . MET A 1 82 ? 4.555 -2.134 8.567 1.00 92.56 82 MET A O 1
ATOM 609 N N . ILE A 1 83 ? 3.795 -2.990 10.487 1.00 91.75 83 ILE A N 1
ATOM 610 C CA . ILE A 1 83 ? 4.850 -2.382 11.312 1.00 91.75 83 ILE A CA 1
ATOM 611 C C . ILE A 1 83 ? 6.232 -2.795 10.787 1.00 91.75 83 ILE A C 1
ATOM 613 O O . ILE A 1 83 ? 6.514 -3.981 10.586 1.00 91.75 83 ILE A O 1
ATOM 617 N N . GLY A 1 84 ? 7.096 -1.801 10.588 1.00 89.56 84 GLY A N 1
ATOM 618 C CA . GLY A 1 84 ? 8.412 -1.950 9.976 1.00 89.56 84 GLY A CA 1
ATOM 619 C C . GLY A 1 84 ? 8.411 -1.919 8.444 1.00 89.56 84 GLY A C 1
ATOM 620 O O . GLY A 1 84 ? 9.477 -2.109 7.864 1.00 89.56 84 GLY A O 1
ATOM 621 N N . ALA A 1 85 ? 7.268 -1.703 7.782 1.00 92.00 85 ALA A N 1
ATOM 622 C CA . ALA A 1 85 ? 7.239 -1.352 6.363 1.00 92.00 85 ALA A CA 1
ATOM 623 C C . ALA A 1 85 ? 7.874 0.032 6.154 1.00 92.00 85 ALA A C 1
ATOM 625 O O . ALA A 1 85 ? 7.672 0.943 6.965 1.00 92.00 85 ALA A O 1
ATOM 626 N N . ARG A 1 86 ? 8.630 0.188 5.064 1.00 91.75 86 ARG A N 1
ATOM 627 C CA . ARG A 1 86 ? 9.246 1.456 4.656 1.00 91.75 86 ARG A CA 1
ATOM 628 C C . ARG A 1 86 ? 8.642 1.885 3.330 1.00 91.75 86 ARG A C 1
ATOM 630 O O . ARG A 1 86 ? 8.970 1.318 2.302 1.00 91.75 86 ARG A O 1
ATOM 637 N N . LEU A 1 87 ? 7.785 2.896 3.370 1.00 89.31 87 LEU A N 1
ATOM 638 C CA . LEU A 1 87 ? 7.085 3.397 2.193 1.00 89.31 87 LEU A CA 1
ATOM 639 C C . LEU A 1 87 ? 8.028 4.186 1.259 1.00 89.31 87 LEU A C 1
ATOM 641 O O . LEU A 1 87 ? 9.020 4.745 1.738 1.00 89.31 87 LEU A O 1
ATOM 645 N N . PRO A 1 88 ? 7.691 4.317 -0.043 1.00 85.31 88 PRO A N 1
ATOM 646 C CA . PRO A 1 88 ? 8.527 5.007 -1.035 1.00 85.31 88 PRO A CA 1
ATOM 647 C C . PRO A 1 88 ? 8.894 6.453 -0.662 1.00 85.31 88 PRO A C 1
ATOM 649 O O . PRO A 1 88 ? 9.929 6.970 -1.064 1.00 85.31 88 PRO A O 1
ATOM 652 N N . ASN A 1 89 ? 8.064 7.117 0.146 1.00 86.44 89 ASN A N 1
ATOM 653 C CA . ASN A 1 89 ? 8.312 8.475 0.639 1.00 86.44 89 ASN A CA 1
ATOM 654 C C . ASN A 1 89 ? 9.277 8.540 1.845 1.00 86.44 89 ASN A C 1
ATOM 656 O O . ASN A 1 89 ? 9.413 9.595 2.462 1.00 86.44 89 ASN A O 1
ATOM 660 N N . GLY A 1 90 ? 9.894 7.419 2.231 1.00 84.94 90 GLY A N 1
ATOM 661 C CA . GLY A 1 90 ? 10.804 7.313 3.372 1.00 84.94 90 GLY A CA 1
ATOM 662 C C . GLY A 1 90 ? 10.120 7.081 4.724 1.00 84.94 90 GLY A C 1
ATOM 663 O O . GLY A 1 90 ? 10.815 6.950 5.735 1.00 84.94 90 GLY A O 1
ATOM 664 N N . THR A 1 91 ? 8.785 6.998 4.767 1.00 88.69 91 THR A N 1
ATOM 665 C CA . THR A 1 91 ? 8.034 6.793 6.016 1.00 88.69 91 THR A CA 1
ATOM 666 C C . THR A 1 91 ? 8.178 5.358 6.505 1.00 88.69 91 THR A C 1
ATOM 668 O O . THR A 1 91 ? 7.877 4.412 5.782 1.00 88.69 91 THR A O 1
ATOM 671 N N . GLU A 1 92 ? 8.587 5.192 7.760 1.00 90.75 92 GLU A N 1
ATOM 672 C CA . GLU A 1 92 ? 8.620 3.897 8.438 1.00 90.75 92 GLU A CA 1
ATOM 673 C C . GLU A 1 92 ? 7.359 3.713 9.292 1.00 90.75 92 GLU A C 1
ATOM 675 O O . GLU A 1 92 ? 7.053 4.554 10.143 1.00 90.75 92 GLU A O 1
ATOM 680 N N . ILE A 1 93 ? 6.639 2.608 9.093 1.00 91.56 93 ILE A N 1
ATOM 681 C CA . ILE A 1 93 ? 5.417 2.308 9.845 1.00 91.56 93 ILE A CA 1
ATOM 682 C C . ILE A 1 93 ? 5.768 1.831 11.256 1.00 91.56 93 ILE A C 1
ATOM 684 O O . ILE A 1 93 ? 6.467 0.834 11.444 1.00 91.56 93 ILE A O 1
ATOM 688 N N . LYS A 1 94 ? 5.241 2.527 12.266 1.00 89.06 94 LYS A N 1
ATOM 689 C CA . LYS A 1 94 ? 5.414 2.227 13.696 1.00 89.06 94 LYS A CA 1
ATOM 690 C C . LYS A 1 94 ? 4.048 2.218 14.373 1.00 89.06 94 LYS A C 1
ATOM 692 O O . LYS A 1 94 ? 3.134 2.885 13.899 1.00 89.06 94 LYS A O 1
ATOM 697 N N . LYS A 1 95 ? 3.925 1.498 15.494 1.00 85.75 95 LYS A N 1
ATOM 698 C CA . LYS A 1 95 ? 2.716 1.558 16.332 1.00 85.75 95 LYS A CA 1
ATOM 699 C C . LYS A 1 95 ? 2.479 2.993 16.779 1.00 85.75 95 LYS A C 1
ATOM 701 O O . LYS A 1 95 ? 3.401 3.626 17.304 1.00 85.75 95 LYS A O 1
ATOM 706 N N . ALA A 1 96 ? 1.260 3.481 16.608 1.00 80.94 96 ALA A N 1
ATOM 707 C CA . ALA A 1 96 ? 0.898 4.835 16.994 1.00 80.94 96 ALA A CA 1
ATOM 708 C C . ALA A 1 96 ? -0.505 4.863 17.604 1.00 80.94 96 ALA A C 1
ATOM 710 O O . ALA A 1 96 ? -1.382 4.079 17.250 1.00 80.94 96 ALA A O 1
ATOM 711 N N . LYS A 1 97 ? -0.721 5.796 18.532 1.00 77.19 97 LYS A N 1
ATOM 712 C CA . LYS A 1 97 ? -2.058 6.121 19.034 1.00 77.19 97 LYS A CA 1
ATOM 713 C C . LYS A 1 97 ? -2.588 7.302 18.249 1.00 77.19 97 LYS A C 1
ATOM 715 O O . LYS A 1 97 ? -1.974 8.369 18.259 1.00 77.19 97 LYS A O 1
ATOM 720 N N . LEU A 1 98 ? -3.729 7.123 17.597 1.00 74.88 98 LEU A N 1
ATOM 721 C CA . LEU A 1 98 ? -4.423 8.204 16.915 1.00 74.88 98 LEU A CA 1
ATOM 722 C C . LEU A 1 98 ? -5.703 8.514 17.693 1.00 74.88 98 LEU A C 1
ATOM 724 O O . LEU A 1 98 ? -6.628 7.711 17.710 1.00 74.88 98 LEU A O 1
ATOM 728 N N . ARG A 1 99 ? -5.749 9.682 18.348 1.00 72.25 99 ARG A N 1
ATOM 729 C CA . ARG A 1 99 ? -6.930 10.166 19.097 1.00 72.25 99 ARG A CA 1
ATOM 730 C C . ARG A 1 99 ? -7.492 9.133 20.088 1.00 72.25 99 ARG A C 1
ATOM 732 O O . ARG A 1 99 ? -8.693 8.863 20.111 1.00 72.25 99 ARG A O 1
ATOM 739 N N . ASP A 1 100 ? -6.578 8.576 20.881 1.00 76.12 100 ASP A N 1
ATOM 740 C CA . ASP A 1 100 ? -6.815 7.604 21.957 1.00 76.12 100 ASP A CA 1
ATOM 741 C C . ASP A 1 100 ? -7.174 6.176 21.514 1.00 76.12 100 ASP A C 1
ATOM 743 O O . ASP A 1 100 ? -7.397 5.314 22.363 1.00 76.12 100 ASP A O 1
ATOM 747 N N . VAL A 1 101 ? -7.143 5.886 20.209 1.00 73.94 101 VAL A N 1
ATOM 748 C CA . VAL A 1 101 ? -7.281 4.527 19.663 1.00 73.94 101 VAL A CA 1
ATOM 749 C C . VAL A 1 101 ? -5.928 4.044 19.130 1.00 73.94 101 VAL A C 1
ATOM 751 O O . VAL A 1 101 ? -5.232 4.767 18.415 1.00 73.94 101 VAL A O 1
ATOM 754 N N . GLU A 1 102 ? -5.527 2.828 19.512 1.00 73.50 102 GLU A N 1
ATOM 755 C CA . GLU A 1 102 ? -4.306 2.182 19.008 1.00 73.50 102 GLU A CA 1
ATOM 756 C C . GLU A 1 102 ? -4.486 1.701 17.565 1.00 73.50 102 GLU A C 1
ATOM 758 O O . GLU A 1 102 ? -5.541 1.161 17.209 1.00 73.50 102 GLU A O 1
ATOM 763 N N . SER A 1 103 ? -3.440 1.903 16.758 1.00 67.69 103 SER A N 1
ATOM 764 C CA . SER A 1 103 ? -3.330 1.456 15.369 1.00 67.69 103 SER A CA 1
ATOM 765 C C . SER A 1 103 ? -1.952 0.876 15.065 1.00 67.69 103 SER A C 1
ATOM 767 O O . SER A 1 103 ? -0.953 1.246 15.735 1.00 67.69 103 SER A O 1
#